Protein AF-A0A8I1LNL8-F1 (afdb_monomer)

Organism: Paenibacillus polymyxa (NCBI:txid1406)

Radius of gyration: 12.89 Å; Cα contacts (8 Å, |Δi|>4): 182; chains: 1; bounding box: 30×23×34 Å

Nearest PDB structures (foldseek):
  3w1o-assembly1_A  TM=5.303E-01  e=9.208E-03  Neisseria meningitidis MC58
  1nkv-assembly1_A  TM=3.617E-01  e=3.072E-01  Escherichia coli
  5bp7-assembly1_A  TM=3.350E-01  e=2.412E-01  Geobacter sulfurreducens PCA
  1nkv-assembly1_B  TM=3.364E-01  e=3.263E-01  Escherichia coli
  2efj-assembly1_A-2  TM=3.089E-01  e=2.127E+00  Coffea canephora

Structure (mmCIF, N/CA/C/O backbone):
data_AF-A0A8I1LNL8-F1
#
_entry.id   AF-A0A8I1LNL8-F1
#
loop_
_atom_site.group_PDB
_atom_site.id
_atom_site.type_symbol
_atom_site.label_atom_id
_atom_site.label_alt_id
_atom_site.label_comp_id
_atom_site.label_asym_id
_atom_site.label_entity_id
_atom_site.label_seq_id
_atom_site.pdbx_PDB_ins_code
_atom_site.Cartn_x
_atom_site.Cartn_y
_atom_site.Cartn_z
_atom_site.occupancy
_atom_site.B_iso_or_equiv
_atom_site.auth_seq_id
_atom_site.auth_comp_id
_atom_site.auth_asym_id
_atom_site.auth_atom_id
_atom_site.pdbx_PDB_model_num
ATOM 1 N N . MET A 1 1 ? -2.322 11.473 -16.485 1.00 74.06 1 MET A N 1
ATOM 2 C CA . MET A 1 1 ? -3.210 10.552 -15.749 1.00 74.06 1 MET A CA 1
ATOM 3 C C . MET A 1 1 ? -2.361 9.791 -14.738 1.00 74.06 1 MET A C 1
ATOM 5 O O . MET A 1 1 ? -1.135 9.810 -14.861 1.00 74.06 1 MET A O 1
ATOM 9 N N . GLY A 1 2 ? -2.967 9.257 -13.686 1.00 82.00 2 GLY A N 1
ATOM 10 C CA . GLY A 1 2 ? -2.249 8.608 -12.596 1.00 82.00 2 GLY A CA 1
ATOM 11 C C . GLY A 1 2 ? -3.203 8.090 -11.529 1.00 82.00 2 GLY A C 1
ATOM 12 O O . GLY A 1 2 ? -4.396 8.358 -11.608 1.00 82.00 2 GLY A O 1
ATOM 13 N N . HIS A 1 3 ? -2.640 7.360 -10.577 1.00 86.81 3 HIS A N 1
ATOM 14 C CA . HIS A 1 3 ? -3.334 6.726 -9.467 1.00 86.81 3 HIS A CA 1
ATOM 15 C C . HIS A 1 3 ? -3.023 7.542 -8.224 1.00 86.81 3 HIS A C 1
ATOM 17 O O . HIS A 1 3 ? -1.852 7.624 -7.841 1.00 86.81 3 HIS A O 1
ATOM 23 N N . ASP A 1 4 ? -4.037 8.172 -7.652 1.00 92.69 4 ASP A N 1
ATOM 24 C CA . ASP A 1 4 ? -3.936 8.931 -6.412 1.00 92.69 4 ASP A CA 1
ATOM 25 C C . ASP A 1 4 ? -4.447 8.039 -5.280 1.00 92.69 4 ASP A C 1
ATOM 27 O O . ASP A 1 4 ? -5.611 7.648 -5.255 1.00 92.69 4 ASP A O 1
ATOM 31 N N . ILE A 1 5 ? -3.562 7.661 -4.358 1.00 95.44 5 ILE A N 1
ATOM 32 C CA . ILE A 1 5 ? -3.883 6.679 -3.323 1.00 95.44 5 ILE A CA 1
ATOM 33 C C . ILE A 1 5 ? -3.648 7.317 -1.963 1.00 95.44 5 ILE A C 1
ATOM 35 O O . ILE A 1 5 ? -2.530 7.724 -1.639 1.00 95.44 5 ILE A O 1
ATOM 39 N N . SER A 1 6 ? -4.711 7.380 -1.166 1.00 97.38 6 SER A N 1
ATOM 40 C CA . SER A 1 6 ? -4.743 8.147 0.079 1.00 97.38 6 SER A CA 1
ATOM 41 C C . SER A 1 6 ? -5.207 7.288 1.246 1.00 97.38 6 SER A C 1
ATOM 43 O O . SER A 1 6 ? -6.235 6.620 1.172 1.00 97.38 6 SER A O 1
ATOM 45 N N . GLY A 1 7 ? -4.456 7.324 2.342 1.00 97.38 7 GLY A N 1
ATOM 46 C CA . GLY A 1 7 ? -4.793 6.733 3.629 1.00 97.38 7 GLY A CA 1
ATOM 47 C C . GLY A 1 7 ? -5.360 7.779 4.585 1.00 97.38 7 GLY A C 1
ATOM 48 O O . GLY A 1 7 ? -4.720 8.800 4.854 1.00 97.38 7 GLY A O 1
ATOM 49 N N . TYR A 1 8 ? -6.539 7.500 5.134 1.00 97.50 8 TYR A N 1
ATOM 50 C CA . TYR A 1 8 ? -7.269 8.374 6.043 1.00 97.50 8 TYR A CA 1
ATOM 51 C C . TYR A 1 8 ? -7.401 7.765 7.434 1.00 97.50 8 TYR A C 1
ATOM 53 O O . TYR A 1 8 ? -7.601 6.556 7.595 1.00 97.50 8 TYR A O 1
ATOM 61 N N . ASN A 1 9 ? -7.361 8.642 8.433 1.00 93.50 9 ASN A N 1
ATOM 62 C CA . ASN A 1 9 ? -7.716 8.312 9.806 1.00 93.50 9 ASN A CA 1
ATOM 63 C C . ASN A 1 9 ? -9.246 8.372 10.032 1.00 93.50 9 ASN A C 1
ATOM 65 O O . ASN A 1 9 ? -10.022 8.737 9.144 1.00 93.50 9 ASN A O 1
ATOM 69 N N . LYS A 1 10 ? -9.696 8.058 11.247 1.00 93.75 10 LYS A N 1
ATOM 70 C CA . LYS A 1 10 ? -11.105 8.060 11.677 1.00 93.75 10 LYS A CA 1
ATOM 71 C C . LYS A 1 10 ? -11.786 9.428 11.585 1.00 93.75 10 LYS A C 1
ATOM 73 O O . LYS A 1 10 ? -13.010 9.495 11.549 1.00 93.75 10 LYS A O 1
ATOM 78 N N . GLU A 1 11 ? -11.007 10.508 11.553 1.00 94.50 11 GLU A N 1
ATOM 79 C CA . GLU A 1 11 ? -11.487 11.885 11.386 1.00 94.50 11 GLU A CA 1
ATOM 80 C C . GLU A 1 11 ? -11.588 12.288 9.902 1.00 94.50 11 GLU A C 1
ATOM 82 O O . GLU A 1 11 ? -11.874 13.444 9.599 1.00 94.50 11 GLU A O 1
ATOM 87 N N . ASN A 1 12 ? -11.371 11.349 8.968 1.00 93.12 12 ASN A N 1
ATOM 88 C CA . ASN A 1 12 ? -11.259 11.583 7.522 1.00 93.12 12 ASN A CA 1
ATOM 89 C C . ASN A 1 12 ? -10.145 12.572 7.139 1.00 93.12 12 ASN A C 1
ATOM 91 O O . ASN A 1 12 ? -10.202 13.210 6.087 1.00 93.12 12 ASN A O 1
ATOM 95 N N . LYS A 1 13 ? -9.105 12.688 7.965 1.00 94.62 13 LYS A N 1
ATOM 96 C CA . LYS A 1 13 ? -7.897 13.432 7.616 1.00 94.62 13 LYS A CA 1
ATOM 97 C C . LYS A 1 13 ? -6.960 12.521 6.831 1.00 94.62 13 LYS A C 1
ATOM 99 O O . LYS A 1 13 ? -6.690 11.404 7.267 1.00 94.62 13 LYS A O 1
ATOM 104 N N . GLU A 1 14 ? -6.467 12.998 5.691 1.00 96.00 14 GLU A N 1
ATOM 105 C CA . GLU A 1 14 ? -5.419 12.316 4.928 1.00 96.00 14 GLU A CA 1
ATOM 106 C C . GLU A 1 14 ? -4.109 12.360 5.722 1.00 96.00 14 GLU A C 1
ATOM 108 O O . GLU A 1 14 ? -3.664 13.428 6.152 1.00 96.00 14 GLU A O 1
ATOM 113 N N . ILE A 1 15 ? -3.524 11.189 5.959 1.00 95.00 15 ILE A N 1
ATOM 114 C CA . ILE A 1 15 ? -2.285 11.026 6.732 1.00 95.00 15 ILE A CA 1
ATOM 115 C C . ILE A 1 15 ? -1.207 10.316 5.906 1.00 95.00 15 ILE A C 1
ATOM 117 O O . ILE A 1 15 ? -0.024 10.589 6.094 1.00 95.00 15 ILE A O 1
ATOM 121 N N . ALA A 1 16 ? -1.599 9.449 4.970 1.00 96.44 16 ALA A N 1
ATOM 122 C CA . ALA A 1 16 ? -0.694 8.818 4.017 1.00 96.44 16 ALA A CA 1
ATOM 123 C C . ALA A 1 16 ? -1.159 9.133 2.594 1.00 96.44 16 ALA A C 1
ATOM 125 O O . ALA A 1 16 ? -2.354 9.098 2.319 1.00 96.44 16 ALA A O 1
ATOM 126 N N . TYR A 1 17 ? -0.230 9.417 1.688 1.00 96.88 17 TYR A N 1
ATOM 127 C CA . TYR A 1 17 ? -0.542 9.677 0.286 1.00 96.88 17 TYR A CA 1
ATOM 128 C C . TYR A 1 17 ? 0.592 9.184 -0.603 1.00 96.88 17 TYR A C 1
ATOM 130 O O . TYR A 1 17 ? 1.771 9.346 -0.276 1.00 96.88 17 TYR A O 1
ATOM 138 N N . THR A 1 18 ? 0.234 8.602 -1.740 1.00 95.56 18 THR A N 1
ATOM 139 C CA . THR A 1 18 ? 1.169 8.278 -2.811 1.00 95.56 18 THR A CA 1
ATOM 140 C C . THR A 1 18 ? 0.502 8.454 -4.166 1.00 95.56 18 THR A C 1
ATOM 142 O O . THR A 1 18 ? -0.717 8.351 -4.301 1.00 95.56 18 THR A O 1
ATOM 145 N N . ARG A 1 19 ? 1.325 8.715 -5.183 1.00 93.06 19 ARG A N 1
ATOM 146 C CA . ARG A 1 19 ? 0.877 8.867 -6.562 1.00 93.06 19 ARG A CA 1
ATOM 147 C C . ARG A 1 19 ? 1.772 8.106 -7.522 1.00 93.06 19 ARG A C 1
ATOM 149 O O . ARG A 1 19 ? 3.005 8.174 -7.443 1.00 93.06 19 ARG A O 1
ATOM 156 N N . TYR A 1 20 ? 1.138 7.454 -8.487 1.00 90.31 20 TYR A N 1
ATOM 157 C CA . TYR A 1 20 ? 1.811 6.797 -9.603 1.00 90.31 20 TYR A CA 1
ATOM 158 C C . TYR A 1 20 ? 1.304 7.356 -10.932 1.00 90.31 20 TYR A C 1
ATOM 160 O O . TYR A 1 20 ? 0.112 7.591 -11.106 1.00 90.31 20 TYR A O 1
ATOM 168 N N . GLY A 1 21 ? 2.207 7.617 -11.877 1.00 87.94 21 GLY A N 1
ATOM 169 C CA . GLY A 1 21 ? 1.825 8.015 -13.236 1.00 87.94 21 GLY A CA 1
ATOM 170 C C . GLY A 1 21 ? 1.343 6.821 -14.064 1.00 87.94 21 GLY A C 1
ATOM 171 O O . GLY A 1 21 ? 1.673 5.685 -13.747 1.00 87.94 21 GLY A O 1
ATOM 172 N N . SER A 1 22 ? 0.634 7.077 -15.169 1.00 82.06 22 SER A N 1
ATOM 173 C CA . SER A 1 22 ? 0.047 6.049 -16.059 1.00 82.06 22 SER A CA 1
ATOM 174 C C . SER A 1 22 ? 1.009 5.012 -16.656 1.00 82.06 22 SER A C 1
ATOM 176 O O . SER A 1 22 ? 0.555 4.058 -17.274 1.00 82.06 22 SER A O 1
ATOM 178 N N . TRP A 1 23 ? 2.318 5.204 -16.514 1.00 81.06 23 TRP A N 1
ATOM 179 C CA . TRP A 1 23 ? 3.354 4.311 -17.045 1.00 81.06 23 TRP A CA 1
ATOM 180 C C . TRP A 1 23 ? 4.336 3.864 -15.965 1.00 81.06 23 TRP A C 1
ATOM 182 O O . TRP A 1 23 ? 5.405 3.360 -16.275 1.00 81.06 23 TRP A O 1
ATOM 192 N N . ASN A 1 24 ? 4.004 4.106 -14.697 1.00 85.44 24 ASN A N 1
ATOM 193 C CA . ASN A 1 24 ? 4.859 3.729 -13.591 1.00 85.44 24 ASN A CA 1
ATOM 194 C C . ASN A 1 24 ? 4.568 2.273 -13.220 1.00 85.44 24 ASN A C 1
ATOM 196 O O . ASN A 1 24 ? 3.543 1.968 -12.607 1.00 85.44 24 ASN A O 1
ATOM 200 N N . GLU A 1 25 ? 5.473 1.375 -13.599 1.00 82.69 25 GLU A N 1
ATOM 201 C CA . GLU A 1 25 ? 5.319 -0.059 -13.346 1.00 82.69 25 GLU A CA 1
ATOM 202 C C . GLU A 1 25 ? 5.248 -0.389 -11.850 1.00 82.69 25 GLU A C 1
ATOM 204 O O . GLU A 1 25 ? 4.600 -1.366 -11.456 1.00 82.69 25 GLU A O 1
ATOM 209 N N . CYS A 1 26 ? 5.817 0.475 -11.001 1.00 86.88 26 CYS A N 1
ATOM 210 C CA . CYS A 1 26 ? 5.797 0.316 -9.554 1.00 86.88 26 CYS A CA 1
ATOM 211 C C . CYS A 1 26 ? 4.401 0.475 -8.941 1.00 86.88 26 CYS A C 1
ATOM 213 O O . CYS A 1 26 ? 4.176 -0.024 -7.838 1.00 86.88 26 CYS A O 1
ATOM 215 N N . ALA A 1 27 ? 3.437 1.065 -9.660 1.00 88.50 27 ALA A N 1
ATOM 216 C CA . ALA A 1 27 ? 2.045 1.136 -9.213 1.00 88.50 27 ALA A CA 1
ATOM 217 C C . ALA A 1 27 ? 1.483 -0.261 -8.905 1.00 88.50 27 ALA A C 1
ATOM 219 O O . ALA A 1 27 ? 0.866 -0.482 -7.865 1.00 88.50 27 ALA A O 1
ATOM 220 N N . ARG A 1 28 ? 1.774 -1.243 -9.769 1.00 90.12 28 ARG A N 1
ATOM 221 C CA . ARG A 1 28 ? 1.278 -2.623 -9.629 1.00 90.12 28 ARG A CA 1
ATOM 222 C C . ARG A 1 28 ? 1.832 -3.323 -8.397 1.00 90.12 28 ARG A C 1
ATOM 224 O O . ARG A 1 28 ? 1.180 -4.218 -7.861 1.00 90.12 28 ARG A O 1
ATOM 231 N N . HIS A 1 29 ? 3.023 -2.937 -7.940 1.00 92.88 29 HIS A N 1
ATOM 232 C CA . HIS A 1 29 ? 3.584 -3.482 -6.711 1.00 92.88 29 HIS A CA 1
ATOM 233 C C . HIS A 1 29 ? 2.762 -3.065 -5.495 1.00 92.88 29 HIS A C 1
ATOM 235 O O . HIS A 1 29 ? 2.485 -3.925 -4.666 1.00 92.88 29 HIS A O 1
ATOM 241 N N . LEU A 1 30 ? 2.278 -1.818 -5.436 1.00 94.62 30 LEU A N 1
ATOM 242 C CA . LEU A 1 30 ? 1.394 -1.368 -4.359 1.00 94.62 30 LEU A CA 1
ATOM 243 C C . LEU A 1 30 ? 0.116 -2.215 -4.286 1.00 94.62 30 LEU A C 1
ATOM 245 O O . LEU A 1 30 ? -0.208 -2.749 -3.226 1.00 94.62 30 LEU A O 1
ATOM 249 N N . TYR A 1 31 ? -0.581 -2.395 -5.411 1.00 94.50 31 TYR A N 1
ATOM 250 C CA . TYR A 1 31 ? -1.813 -3.193 -5.437 1.00 94.50 31 TYR A CA 1
ATOM 251 C C . TYR A 1 31 ? -1.568 -4.659 -5.059 1.00 94.50 31 TYR A C 1
ATOM 253 O O . TYR A 1 31 ? -2.404 -5.275 -4.404 1.00 94.50 31 TYR A O 1
ATOM 261 N N . ARG A 1 32 ? -0.417 -5.225 -5.446 1.00 95.12 32 ARG A N 1
ATOM 262 C CA . ARG A 1 32 ? -0.042 -6.606 -5.104 1.00 95.12 32 ARG A CA 1
ATOM 263 C C . ARG A 1 32 ? 0.282 -6.781 -3.627 1.00 95.12 32 ARG A C 1
ATOM 265 O O . ARG A 1 32 ? -0.152 -7.769 -3.046 1.00 95.12 32 ARG A O 1
ATOM 272 N N . VAL A 1 33 ? 1.037 -5.865 -3.017 1.00 97.12 33 VAL A N 1
ATOM 273 C CA . VAL A 1 33 ? 1.397 -6.004 -1.595 1.00 97.12 33 VAL A CA 1
ATOM 274 C C . VAL A 1 33 ? 0.182 -5.815 -0.689 1.00 97.12 33 VAL A C 1
ATOM 276 O O . VAL A 1 33 ? 0.068 -6.516 0.310 1.00 97.12 33 VAL A O 1
ATOM 279 N N . LEU A 1 34 ? -0.759 -4.952 -1.086 1.00 96.69 34 LEU A N 1
ATOM 280 C CA . LEU A 1 34 ? -2.042 -4.755 -0.405 1.00 96.69 34 LEU A CA 1
ATOM 281 C C . LEU A 1 34 ? -3.109 -5.809 -0.763 1.00 96.69 34 LEU A C 1
ATOM 283 O O . LEU A 1 34 ? -4.193 -5.771 -0.195 1.00 96.69 34 LEU A O 1
ATOM 287 N N . ASP A 1 35 ? -2.820 -6.736 -1.683 1.00 96.19 35 ASP A N 1
ATOM 288 C CA . ASP A 1 35 ? -3.745 -7.777 -2.164 1.00 96.19 35 ASP A CA 1
ATOM 289 C C . ASP A 1 35 ? -5.091 -7.236 -2.701 1.00 96.19 35 ASP A C 1
ATOM 291 O O . ASP A 1 35 ? -6.171 -7.755 -2.426 1.00 96.19 35 ASP A O 1
ATOM 295 N N . VAL A 1 36 ? -5.018 -6.141 -3.466 1.00 95.62 36 VAL A N 1
ATOM 296 C CA . VAL A 1 36 ? -6.166 -5.418 -4.052 1.00 95.62 36 VAL A CA 1
ATOM 297 C C . VAL A 1 36 ? -5.988 -5.187 -5.552 1.00 95.62 36 VAL A C 1
ATOM 299 O O . VAL A 1 36 ? -6.321 -4.139 -6.099 1.00 95.62 36 VAL A O 1
ATOM 302 N N . GLN A 1 37 ? -5.462 -6.183 -6.256 1.00 93.81 37 GLN A N 1
ATOM 303 C CA . GLN A 1 37 ? -5.225 -6.153 -7.702 1.00 93.81 37 GLN A CA 1
ATOM 304 C C . GLN A 1 37 ? -6.520 -5.899 -8.493 1.00 93.81 37 GLN A C 1
ATOM 306 O O . GLN A 1 37 ? -6.469 -5.350 -9.588 1.00 93.81 37 GLN A O 1
ATOM 311 N N . SER A 1 38 ? -7.688 -6.248 -7.938 1.00 92.69 38 SER A N 1
ATOM 312 C CA . SER A 1 38 ? -8.996 -5.931 -8.528 1.00 92.69 38 SER A CA 1
ATOM 313 C C . SER A 1 38 ? -9.311 -4.432 -8.579 1.00 92.69 38 SER A C 1
ATOM 315 O O . SER A 1 38 ? -10.230 -4.044 -9.293 1.00 92.69 38 SER A O 1
ATOM 317 N N . LEU A 1 39 ? -8.582 -3.602 -7.825 1.00 91.88 39 LEU A N 1
ATOM 318 C CA . LEU A 1 39 ? -8.707 -2.141 -7.822 1.00 91.88 39 LEU A CA 1
ATOM 319 C C . LEU A 1 39 ? -7.673 -1.443 -8.720 1.00 91.88 39 LEU A C 1
ATOM 321 O O . LEU A 1 39 ? -7.613 -0.212 -8.751 1.00 91.88 39 LEU A O 1
ATOM 325 N N . ASP A 1 40 ? -6.851 -2.202 -9.448 1.00 88.69 40 ASP A N 1
ATOM 326 C CA . ASP A 1 40 ? -5.935 -1.647 -10.441 1.00 88.69 40 ASP A CA 1
ATOM 327 C C . ASP A 1 40 ? -6.720 -1.246 -11.704 1.00 88.69 40 ASP A C 1
ATOM 329 O O . ASP A 1 40 ? -7.002 -2.062 -12.584 1.00 88.69 40 ASP A O 1
ATOM 333 N N . GLY A 1 41 ? -7.093 0.034 -11.785 1.00 84.69 41 GLY A N 1
ATOM 334 C CA . GLY A 1 41 ? -7.785 0.636 -12.932 1.00 84.69 41 GLY A CA 1
ATOM 335 C C . GLY A 1 41 ? -6.881 0.934 -14.139 1.00 84.69 41 GLY A C 1
ATOM 336 O O . GLY A 1 41 ? -7.300 1.603 -15.090 1.00 84.69 41 GLY A O 1
ATOM 337 N N . GLY A 1 42 ? -5.631 0.460 -14.135 1.00 84.31 42 GLY A N 1
ATOM 338 C CA . GLY A 1 42 ? -4.702 0.557 -15.256 1.00 84.31 42 GLY A CA 1
ATOM 339 C C . GLY A 1 42 ? -3.982 1.899 -15.359 1.00 84.31 42 GLY A C 1
ATOM 340 O O . GLY A 1 42 ? -2.799 1.970 -15.064 1.00 84.31 42 GLY A O 1
ATOM 341 N N . VAL A 1 43 ? -4.656 2.947 -15.843 1.00 79.75 43 VAL A N 1
ATOM 342 C CA . VAL A 1 43 ? -4.051 4.293 -16.031 1.00 79.75 43 VAL A CA 1
ATOM 343 C C . VAL A 1 43 ? -4.672 5.376 -15.145 1.00 79.75 43 VAL A C 1
ATOM 345 O O . VAL A 1 43 ? -4.212 6.524 -15.167 1.00 79.75 43 VAL A O 1
ATOM 348 N N . SER A 1 44 ? -5.721 5.003 -14.416 1.00 80.38 44 SER A N 1
ATOM 349 C CA . SER A 1 44 ? -6.532 5.798 -13.495 1.00 80.38 44 SER A CA 1
ATOM 350 C C . SER A 1 44 ? -6.901 4.902 -12.315 1.00 80.38 44 SER A C 1
ATOM 352 O O . SER A 1 44 ? -6.944 3.679 -12.484 1.00 80.38 44 SER A O 1
ATOM 354 N N . GLY A 1 45 ? -7.203 5.462 -11.144 1.00 80.94 45 GLY A N 1
ATOM 355 C CA . GLY A 1 45 ? -7.855 4.671 -10.107 1.00 80.94 45 GLY A CA 1
ATOM 356 C C . GLY A 1 45 ? -9.333 4.442 -10.390 1.00 80.94 45 GLY A C 1
ATOM 357 O O . GLY A 1 45 ? -9.886 4.857 -11.415 1.00 80.94 45 GLY A O 1
ATOM 358 N N . VAL A 1 46 ? -9.949 3.717 -9.465 1.00 90.56 46 VAL A N 1
ATOM 359 C CA . VAL A 1 46 ? -11.311 3.183 -9.578 1.00 90.56 46 VAL A CA 1
ATOM 360 C C . VAL A 1 46 ? -12.312 3.918 -8.683 1.00 90.56 46 VAL A C 1
ATOM 362 O O . VAL A 1 46 ? -13.509 3.675 -8.783 1.00 90.56 46 VAL A O 1
ATOM 365 N N . GLY A 1 47 ? -11.843 4.837 -7.836 1.00 92.12 47 GLY A N 1
ATOM 366 C CA . GLY A 1 47 ? -12.669 5.600 -6.901 1.00 92.12 47 GLY A CA 1
ATOM 367 C C . GLY A 1 47 ? -13.193 4.785 -5.714 1.00 92.12 47 GLY A C 1
ATOM 368 O O . GLY A 1 47 ? -14.131 5.219 -5.050 1.00 92.12 47 GLY A O 1
ATOM 369 N N . GLU A 1 48 ? -12.614 3.612 -5.455 1.00 94.69 48 GLU A N 1
ATOM 370 C CA . GLU A 1 48 ? -13.048 2.698 -4.394 1.00 94.69 48 GLU A CA 1
ATOM 371 C C . GLU A 1 48 ? -12.327 2.976 -3.071 1.00 94.69 48 GLU A C 1
ATOM 373 O O . GLU A 1 48 ? -11.181 3.435 -3.046 1.00 94.69 48 GLU A O 1
ATOM 378 N N . GLU A 1 49 ? -12.993 2.650 -1.963 1.00 95.56 49 GLU A N 1
ATOM 379 C CA . GLU A 1 49 ? -12.441 2.740 -0.610 1.00 95.56 49 GLU A CA 1
ATOM 380 C C . GLU A 1 49 ? -12.445 1.366 0.067 1.00 95.56 49 GLU A C 1
ATOM 382 O O . GLU A 1 49 ? -13.460 0.670 0.091 1.00 95.56 49 GLU A O 1
ATOM 387 N N . ILE A 1 50 ? -11.321 0.988 0.678 1.00 96.94 50 ILE A N 1
ATOM 388 C CA . ILE A 1 50 ? -11.183 -0.251 1.456 1.00 96.94 50 ILE A CA 1
ATOM 389 C C . ILE A 1 50 ? -10.605 0.064 2.835 1.00 96.94 50 ILE A C 1
ATOM 391 O O . ILE A 1 50 ? -9.855 1.021 3.015 1.00 96.94 50 ILE A O 1
ATOM 395 N N . TYR A 1 51 ? -10.959 -0.752 3.827 1.00 97.56 51 TYR A N 1
ATOM 396 C CA . TYR A 1 51 ? -10.341 -0.714 5.147 1.00 97.56 51 TYR A CA 1
ATOM 397 C C . TYR A 1 51 ? -9.327 -1.841 5.304 1.00 97.56 51 TYR A C 1
ATOM 399 O O . TYR A 1 51 ? -9.631 -2.986 4.978 1.00 97.56 51 TYR A O 1
ATOM 407 N N . PHE A 1 52 ? -8.175 -1.513 5.880 1.00 97.94 52 PHE A N 1
ATOM 408 C CA . PHE A 1 52 ? -7.152 -2.479 6.264 1.00 97.94 52 PHE A CA 1
ATOM 409 C C . PHE A 1 52 ? -6.944 -2.449 7.773 1.00 97.94 52 PHE A C 1
ATOM 411 O O . PHE A 1 52 ? -6.909 -1.371 8.372 1.00 97.94 52 PHE A O 1
ATOM 418 N N . ASP A 1 53 ? -6.803 -3.617 8.388 1.00 97.50 53 ASP A N 1
ATOM 419 C CA . ASP A 1 53 ? -6.331 -3.739 9.765 1.00 97.50 53 ASP A CA 1
ATOM 420 C C . ASP A 1 53 ? -4.794 -3.683 9.854 1.00 97.50 53 ASP A C 1
ATOM 422 O O . ASP A 1 53 ? -4.074 -3.717 8.852 1.00 97.50 53 ASP A O 1
ATOM 426 N N . GLU A 1 54 ? -4.276 -3.573 11.078 1.00 97.44 54 GLU A N 1
ATOM 427 C CA . GLU A 1 54 ? -2.835 -3.489 11.338 1.00 97.44 54 GLU A CA 1
ATOM 428 C C . GLU A 1 54 ? -2.055 -4.705 10.804 1.00 97.44 54 GLU A C 1
ATOM 430 O O . GLU A 1 54 ? -0.949 -4.549 10.284 1.00 97.44 54 GLU A O 1
ATOM 435 N N . ASN A 1 55 ? -2.619 -5.913 10.898 1.00 97.81 55 ASN A N 1
ATOM 436 C CA . ASN A 1 55 ? -1.944 -7.131 10.453 1.00 97.81 55 ASN A CA 1
ATOM 437 C C . ASN A 1 55 ? -1.864 -7.196 8.926 1.00 97.81 55 ASN A C 1
ATOM 439 O O . ASN A 1 55 ? -0.827 -7.592 8.397 1.00 97.81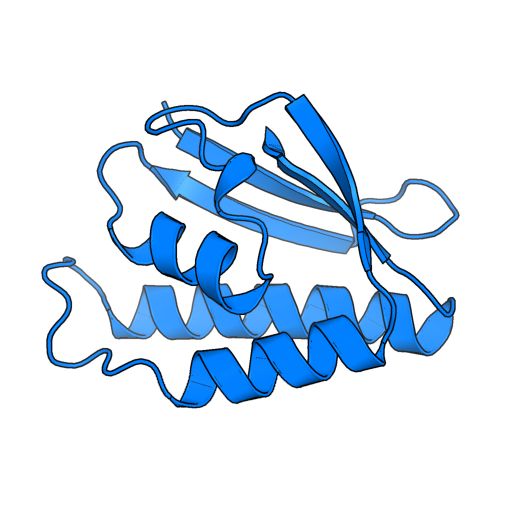 55 ASN A O 1
ATOM 443 N N . GLN A 1 56 ? -2.911 -6.763 8.220 1.00 98.25 56 GLN A N 1
ATOM 444 C CA . GLN A 1 56 ? -2.912 -6.671 6.759 1.00 98.25 56 GLN A CA 1
ATOM 445 C C . GLN A 1 56 ? -1.837 -5.698 6.257 1.00 98.25 56 GLN A C 1
ATOM 447 O O . GLN A 1 56 ? -1.137 -6.003 5.293 1.00 98.25 56 GLN A O 1
ATOM 452 N N . ILE A 1 57 ? -1.645 -4.556 6.929 1.00 98.12 57 ILE A N 1
ATOM 453 C CA . ILE A 1 57 ? -0.581 -3.612 6.555 1.00 98.12 57 ILE A CA 1
ATOM 454 C C . ILE A 1 57 ? 0.811 -4.169 6.879 1.00 98.12 57 ILE A C 1
ATOM 456 O O . ILE A 1 57 ? 1.723 -4.032 6.066 1.00 98.12 57 ILE A O 1
ATOM 460 N N . LYS A 1 58 ? 0.993 -4.842 8.023 1.00 98.19 58 LYS A N 1
ATOM 461 C CA . LYS A 1 58 ? 2.267 -5.517 8.341 1.00 98.19 58 LYS A CA 1
ATOM 462 C C . LYS A 1 58 ? 2.626 -6.578 7.303 1.00 98.19 58 LYS A C 1
ATOM 464 O O . LYS A 1 58 ? 3.776 -6.645 6.879 1.00 98.19 58 LYS A O 1
ATOM 469 N N . ASP A 1 59 ? 1.651 -7.372 6.871 1.00 98.25 59 ASP A N 1
ATOM 470 C CA . ASP A 1 59 ? 1.837 -8.354 5.801 1.00 98.25 59 ASP A CA 1
ATOM 471 C C . ASP A 1 59 ? 2.207 -7.678 4.469 1.00 98.25 59 ASP A C 1
ATOM 473 O O . ASP A 1 59 ? 3.119 -8.128 3.777 1.00 98.25 59 ASP A O 1
ATOM 477 N N . ALA A 1 60 ? 1.588 -6.538 4.144 1.00 98.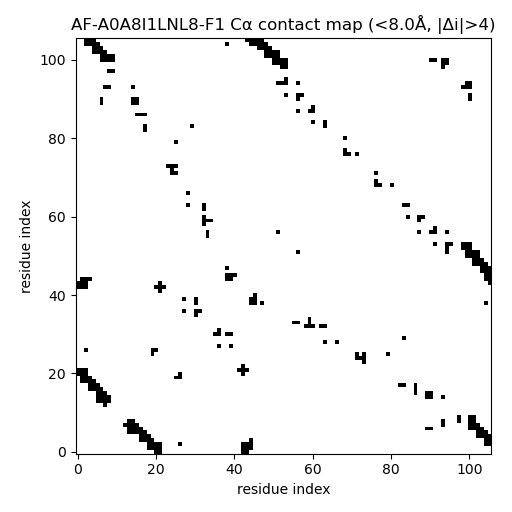06 60 ALA A N 1
ATOM 478 C CA . ALA A 1 60 ? 1.954 -5.746 2.970 1.00 98.06 60 ALA A CA 1
ATOM 479 C C . ALA A 1 60 ? 3.400 -5.217 3.033 1.00 98.06 60 ALA A C 1
ATOM 481 O O . ALA A 1 60 ? 4.112 -5.265 2.028 1.00 98.06 60 ALA A O 1
ATOM 482 N N . ILE A 1 61 ? 3.865 -4.763 4.202 1.00 98.00 61 ILE A N 1
ATOM 483 C CA . ILE A 1 61 ? 5.262 -4.340 4.402 1.00 98.00 61 ILE A CA 1
ATOM 484 C C . ILE A 1 61 ? 6.207 -5.516 4.152 1.00 98.00 61 ILE A C 1
ATOM 486 O O . ILE A 1 61 ? 7.109 -5.395 3.326 1.00 98.00 61 ILE A O 1
ATOM 490 N N . LEU A 1 62 ? 5.948 -6.676 4.762 1.00 97.75 62 LEU A N 1
ATOM 491 C CA . LEU A 1 62 ? 6.755 -7.882 4.548 1.00 97.75 62 LEU A CA 1
ATOM 492 C C . LEU A 1 62 ? 6.780 -8.301 3.071 1.00 97.75 62 LEU A C 1
ATOM 494 O O . LEU A 1 62 ? 7.842 -8.589 2.523 1.00 97.75 62 LEU A O 1
ATOM 498 N N . LYS A 1 63 ? 5.633 -8.274 2.381 1.00 97.56 63 LYS A N 1
ATOM 499 C CA . LYS A 1 63 ? 5.562 -8.535 0.934 1.00 97.56 63 LYS A CA 1
ATOM 500 C C . LYS A 1 63 ? 6.399 -7.531 0.138 1.00 97.56 63 LYS A C 1
ATOM 502 O O . LYS A 1 63 ? 7.061 -7.926 -0.821 1.00 97.56 63 LYS A O 1
ATOM 507 N N . SER A 1 64 ? 6.411 -6.256 0.527 1.00 96.12 64 SER A N 1
ATOM 508 C CA . SER A 1 64 ? 7.183 -5.212 -0.162 1.00 96.12 64 SER A CA 1
ATOM 509 C C . SER A 1 64 ? 8.700 -5.419 -0.080 1.00 96.12 64 SER A C 1
ATOM 511 O O . SER A 1 64 ? 9.416 -5.104 -1.032 1.00 96.12 64 SER A O 1
ATOM 513 N N . GLU A 1 65 ? 9.189 -6.025 1.005 1.00 94.38 65 GLU A N 1
ATOM 514 C CA . GLU A 1 65 ? 10.607 -6.360 1.192 1.00 94.38 65 GLU A CA 1
ATOM 515 C C . GLU A 1 65 ? 11.077 -7.470 0.242 1.00 94.38 65 GLU A C 1
ATOM 517 O O . GLU A 1 65 ? 12.266 -7.567 -0.056 1.00 94.38 65 GLU A O 1
ATOM 522 N N . THR A 1 66 ? 10.146 -8.283 -0.271 1.00 94.19 66 THR A N 1
ATOM 523 C CA . THR A 1 66 ? 10.444 -9.363 -1.227 1.00 94.19 66 THR A CA 1
ATOM 524 C C . THR A 1 66 ? 10.540 -8.897 -2.681 1.00 94.19 66 THR A C 1
ATOM 526 O O . THR A 1 66 ? 10.896 -9.689 -3.554 1.00 94.19 66 THR A O 1
ATOM 529 N N . ILE A 1 67 ? 10.218 -7.630 -2.965 1.00 92.75 67 ILE A N 1
ATOM 530 C CA . ILE A 1 67 ? 10.284 -7.075 -4.320 1.00 92.75 67 ILE A CA 1
ATOM 531 C C . ILE A 1 67 ? 11.750 -6.934 -4.744 1.00 92.75 67 ILE A C 1
ATOM 533 O O . ILE A 1 67 ? 12.545 -6.266 -4.079 1.00 92.75 67 ILE A O 1
ATOM 537 N N . ASP A 1 68 ? 12.093 -7.512 -5.894 1.00 91.25 68 ASP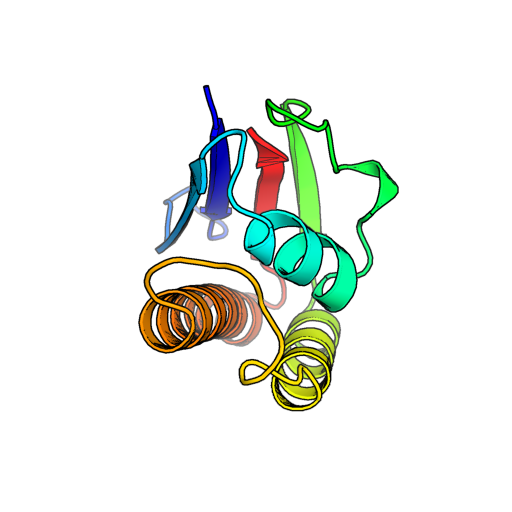 A N 1
ATOM 538 C CA . ASP A 1 68 ? 13.386 -7.298 -6.542 1.00 91.25 68 ASP A CA 1
ATOM 539 C C . ASP A 1 68 ? 13.382 -5.981 -7.332 1.00 91.25 68 ASP A C 1
ATOM 541 O O . ASP A 1 68 ? 13.045 -5.933 -8.514 1.00 91.25 68 ASP A O 1
ATOM 545 N N . TRP A 1 69 ? 13.760 -4.897 -6.654 1.00 87.75 69 TRP A N 1
ATOM 546 C CA . TRP A 1 69 ? 13.836 -3.555 -7.237 1.00 87.75 69 TRP A CA 1
ATOM 547 C C . TRP A 1 69 ? 14.944 -3.398 -8.286 1.00 87.75 69 TRP A C 1
ATOM 549 O O . TRP A 1 69 ? 14.895 -2.458 -9.072 1.00 87.75 69 TRP A O 1
ATOM 559 N N . SER A 1 70 ? 15.922 -4.313 -8.330 1.00 85.12 70 SER A N 1
ATOM 560 C CA . SER A 1 70 ? 17.037 -4.239 -9.284 1.00 85.12 70 SER A CA 1
ATOM 561 C C . SER A 1 70 ? 16.636 -4.600 -10.717 1.00 85.12 70 SER A C 1
ATOM 563 O O . SER A 1 70 ? 17.353 -4.273 -11.660 1.00 85.12 70 SER A O 1
ATOM 565 N N . ASN A 1 71 ? 15.479 -5.248 -10.878 1.00 84.00 71 ASN A N 1
ATOM 566 C CA . ASN A 1 71 ? 14.965 -5.747 -12.150 1.00 84.00 71 ASN A CA 1
ATOM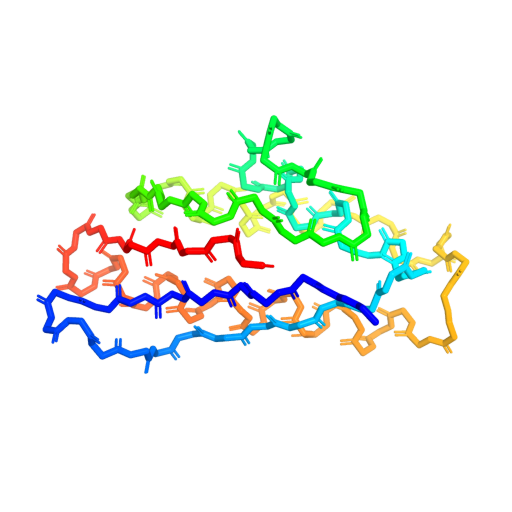 567 C C . ASN A 1 71 ? 13.706 -4.993 -12.625 1.00 84.00 71 ASN A C 1
ATOM 569 O O . ASN A 1 71 ? 12.920 -5.521 -13.409 1.00 84.00 71 ASN A O 1
ATOM 573 N N . ILE A 1 72 ? 13.473 -3.782 -12.111 1.00 84.56 72 ILE A N 1
ATOM 574 C CA . ILE A 1 72 ? 12.333 -2.946 -12.500 1.00 84.56 72 ILE A CA 1
ATOM 575 C C . ILE A 1 72 ? 12.786 -1.946 -13.566 1.00 84.56 72 ILE A C 1
ATOM 577 O O . ILE A 1 72 ? 13.704 -1.159 -13.336 1.00 84.56 72 ILE A O 1
ATOM 581 N N . GLU A 1 73 ? 12.107 -1.934 -14.716 1.00 81.69 73 GLU A N 1
ATOM 582 C CA . GLU A 1 73 ? 12.353 -0.988 -15.811 1.00 81.69 73 GLU A CA 1
ATOM 583 C C . GLU A 1 73 ? 11.723 0.386 -15.512 1.00 81.69 73 GLU A C 1
ATOM 585 O O . GLU A 1 73 ? 10.796 0.847 -16.173 1.00 81.69 73 GLU A O 1
ATOM 590 N N . GLN A 1 74 ? 12.240 1.065 -14.487 1.00 81.56 74 GLN A N 1
ATOM 591 C CA . GLN A 1 74 ? 11.809 2.400 -14.074 1.00 81.56 74 GLN A CA 1
ATOM 592 C C . GLN A 1 74 ? 13.025 3.314 -13.907 1.00 81.56 74 GLN A C 1
ATOM 594 O O . GLN A 1 74 ? 14.089 2.877 -13.484 1.00 81.56 74 GLN A O 1
ATOM 599 N N . THR A 1 75 ? 12.871 4.604 -14.212 1.00 78.19 75 THR A N 1
ATOM 600 C CA . THR A 1 75 ? 13.978 5.578 -14.192 1.00 78.19 75 THR A CA 1
ATOM 601 C C . THR A 1 75 ? 14.632 5.743 -12.810 1.00 78.19 75 THR A C 1
ATOM 603 O O . THR A 1 75 ? 15.798 6.119 -12.741 1.00 78.19 75 THR A O 1
ATOM 606 N N . GLU A 1 76 ? 13.904 5.468 -11.720 1.00 85.69 76 GLU A N 1
ATOM 607 C CA . GLU A 1 76 ? 14.361 5.659 -10.331 1.00 85.69 76 GLU A CA 1
ATOM 608 C C . GLU A 1 76 ? 13.770 4.584 -9.384 1.00 85.69 76 GLU A C 1
ATOM 610 O O . GLU A 1 76 ? 12.864 4.874 -8.596 1.00 85.69 76 GLU A O 1
ATOM 615 N N . PRO A 1 77 ? 14.228 3.321 -9.454 1.00 87.69 77 PRO A N 1
ATOM 616 C CA . PRO A 1 77 ? 13.624 2.223 -8.697 1.00 87.69 77 PRO A CA 1
ATOM 617 C C . PRO A 1 77 ? 13.808 2.374 -7.179 1.00 87.69 77 PRO A C 1
ATOM 619 O O . PRO A 1 77 ? 12.897 2.051 -6.418 1.00 87.69 77 PRO A O 1
ATOM 622 N N . GLU A 1 78 ? 14.925 2.936 -6.709 1.00 90.06 78 GLU A N 1
ATOM 623 C CA . GLU A 1 78 ? 15.142 3.218 -5.284 1.00 90.06 78 GLU A CA 1
ATOM 624 C C . GLU A 1 78 ? 14.188 4.292 -4.749 1.00 90.06 78 GLU A C 1
ATOM 626 O O . GLU A 1 78 ? 13.691 4.173 -3.629 1.00 90.06 78 GLU A O 1
ATOM 631 N N . TYR A 1 79 ? 13.888 5.322 -5.548 1.00 91.56 79 TYR A N 1
ATOM 632 C CA . TYR A 1 79 ? 12.899 6.335 -5.172 1.00 91.56 79 TYR A CA 1
ATOM 633 C C . TYR A 1 79 ? 11.507 5.712 -5.033 1.00 91.56 79 TYR A C 1
ATOM 635 O O . TYR A 1 79 ? 10.782 5.997 -4.080 1.00 91.56 79 TYR A O 1
ATOM 643 N N . GLU A 1 80 ? 11.138 4.830 -5.960 1.00 92.06 80 GLU A N 1
ATOM 644 C CA . GLU A 1 80 ? 9.856 4.128 -5.938 1.00 92.06 80 GLU A CA 1
ATOM 645 C C . GLU A 1 80 ? 9.737 3.157 -4.759 1.00 92.06 80 GLU A C 1
ATOM 647 O O . GLU A 1 80 ? 8.678 3.092 -4.124 1.00 92.06 80 GLU A O 1
ATOM 652 N N . LYS A 1 81 ? 10.835 2.479 -4.407 1.00 93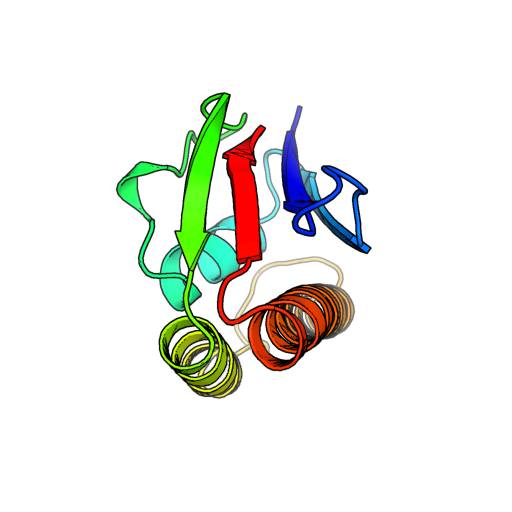.81 81 LYS A N 1
ATOM 653 C CA . LYS A 1 81 ? 10.939 1.662 -3.195 1.00 93.81 81 LYS A CA 1
ATOM 654 C C . LYS A 1 81 ? 10.669 2.488 -1.943 1.00 93.81 81 LYS A C 1
ATOM 656 O O . LYS A 1 81 ? 9.789 2.142 -1.154 1.00 93.81 81 LYS A O 1
ATOM 661 N N . ASP A 1 82 ? 11.393 3.592 -1.775 1.00 94.81 82 ASP A N 1
ATOM 662 C CA . ASP A 1 82 ? 11.248 4.481 -0.620 1.00 94.81 82 ASP A CA 1
ATOM 663 C C . ASP A 1 82 ? 9.848 5.096 -0.549 1.00 94.81 82 ASP A C 1
ATOM 665 O O . ASP A 1 82 ? 9.287 5.260 0.537 1.00 94.81 82 ASP A O 1
ATOM 669 N N . LYS A 1 83 ? 9.267 5.441 -1.702 1.00 95.06 83 LYS A N 1
ATOM 670 C CA . LYS A 1 83 ? 7.906 5.972 -1.798 1.00 95.06 83 LYS A CA 1
ATOM 671 C C . LYS A 1 83 ? 6.869 4.942 -1.342 1.00 95.06 83 LYS A C 1
ATOM 673 O O . LYS A 1 83 ? 5.986 5.299 -0.563 1.00 95.06 83 LYS A O 1
ATOM 678 N N . LEU A 1 84 ? 6.984 3.682 -1.779 1.00 96.06 84 LEU A N 1
ATOM 679 C CA . LEU A 1 84 ? 6.102 2.599 -1.328 1.00 96.06 84 LEU A CA 1
ATOM 680 C C . LEU A 1 84 ? 6.247 2.356 0.179 1.00 96.06 84 LEU A C 1
ATOM 682 O O . LEU A 1 84 ? 5.239 2.308 0.880 1.00 96.06 84 LEU A O 1
ATOM 686 N N . ALA A 1 85 ? 7.482 2.259 0.679 1.00 96.75 85 ALA A N 1
ATOM 687 C CA . ALA 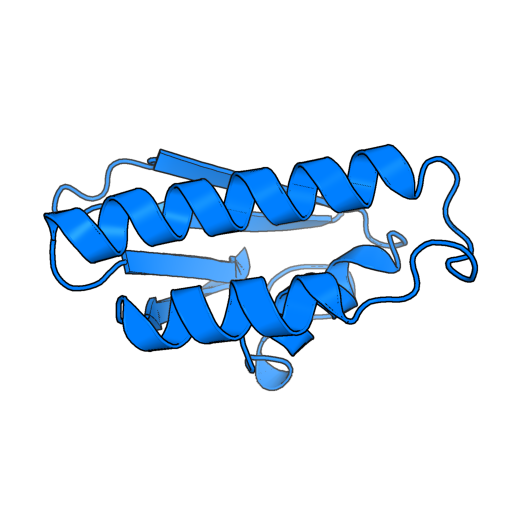A 1 85 ? 7.752 2.027 2.097 1.00 96.75 85 ALA A CA 1
ATOM 688 C C . ALA A 1 85 ? 7.148 3.133 2.978 1.00 96.75 85 ALA A C 1
ATOM 690 O O . ALA A 1 85 ? 6.367 2.843 3.880 1.00 96.75 85 ALA A O 1
ATOM 691 N N . LYS A 1 86 ? 7.397 4.410 2.647 1.00 97.69 86 LYS A N 1
ATOM 692 C CA . LYS A 1 86 ? 6.824 5.559 3.376 1.00 97.69 86 LYS A CA 1
ATOM 693 C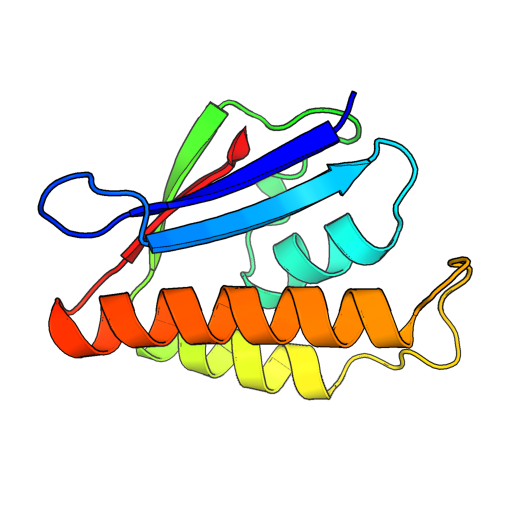 C . LYS A 1 86 ? 5.300 5.549 3.389 1.00 97.69 86 LYS A C 1
ATOM 695 O O . LYS A 1 86 ? 4.693 5.925 4.390 1.00 97.69 86 LYS A O 1
ATOM 700 N N . PHE A 1 87 ? 4.679 5.151 2.280 1.00 97.88 87 PHE A N 1
ATOM 701 C CA . PHE A 1 87 ? 3.229 5.050 2.210 1.00 97.88 87 PHE A CA 1
ATOM 702 C C . PHE A 1 87 ? 2.702 3.958 3.150 1.00 97.88 87 PHE A C 1
ATOM 704 O O . PHE A 1 87 ? 1.817 4.237 3.959 1.00 97.88 87 PHE A O 1
ATOM 711 N N . LEU A 1 88 ? 3.281 2.753 3.104 1.00 98.12 88 LEU A N 1
ATOM 712 C CA . LEU A 1 88 ? 2.895 1.639 3.977 1.00 98.12 88 LEU A CA 1
ATOM 713 C C . LEU A 1 88 ? 3.143 1.946 5.463 1.00 98.12 88 LEU A C 1
ATOM 715 O O . LEU A 1 88 ? 2.281 1.649 6.287 1.00 98.12 88 LEU A O 1
ATOM 719 N N . ASP A 1 89 ? 4.249 2.611 5.805 1.00 98.12 89 ASP A N 1
ATOM 720 C CA . ASP A 1 89 ? 4.532 3.068 7.172 1.00 98.12 89 ASP A CA 1
ATOM 721 C C . ASP A 1 89 ? 3.479 4.071 7.666 1.00 98.12 89 ASP A C 1
ATOM 723 O O . ASP A 1 89 ? 3.028 4.015 8.814 1.00 98.12 89 ASP A O 1
ATOM 727 N N . GLY A 1 90 ? 3.038 4.974 6.784 1.00 97.94 90 GLY A N 1
ATOM 728 C CA . GLY A 1 90 ? 1.941 5.897 7.063 1.00 97.94 90 GLY A CA 1
ATOM 729 C C . GLY A 1 90 ? 0.629 5.164 7.352 1.00 97.94 90 GLY A C 1
ATOM 730 O O . GLY A 1 90 ? -0.040 5.467 8.343 1.00 97.94 90 GLY A O 1
ATOM 731 N N . LEU A 1 91 ? 0.287 4.161 6.536 1.00 98.12 91 LEU A N 1
ATOM 732 C CA . LEU A 1 91 ? -0.885 3.310 6.763 1.00 98.12 91 LEU A CA 1
ATOM 733 C C . LEU A 1 91 ? -0.787 2.545 8.087 1.00 98.12 91 LEU A C 1
ATOM 735 O O . LEU A 1 91 ? -1.758 2.506 8.846 1.00 98.12 91 LEU A O 1
ATOM 739 N N . LEU A 1 92 ? 0.387 1.984 8.387 1.00 98.31 92 LEU A N 1
ATOM 740 C CA . LEU A 1 92 ? 0.634 1.224 9.608 1.00 98.31 92 L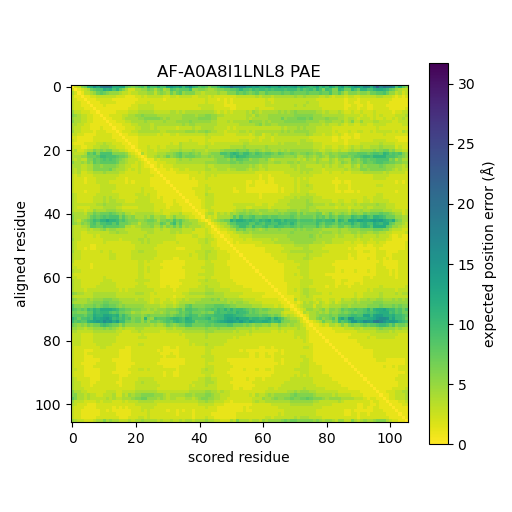EU A CA 1
ATOM 741 C C . LEU A 1 92 ? 0.473 2.107 10.843 1.00 98.31 92 LEU A C 1
ATOM 743 O O . LEU A 1 92 ? -0.162 1.691 11.809 1.00 98.31 92 LEU A O 1
ATOM 747 N N . SER A 1 93 ? 0.996 3.334 10.809 1.00 97.75 93 SER A N 1
ATOM 748 C CA . SER A 1 93 ? 0.847 4.302 11.899 1.00 97.75 93 SER A CA 1
ATOM 749 C C . SER A 1 93 ? -0.625 4.584 12.219 1.00 97.75 93 SER A C 1
ATOM 751 O O . SER A 1 93 ? -1.019 4.598 13.387 1.00 97.75 93 SER A O 1
ATOM 753 N N . ILE A 1 94 ? -1.474 4.742 11.198 1.00 97.44 94 ILE A N 1
ATOM 754 C CA . ILE A 1 94 ? -2.917 4.951 11.390 1.00 97.44 94 ILE A CA 1
ATOM 755 C C . ILE A 1 94 ? -3.564 3.682 11.955 1.00 97.44 94 ILE A C 1
ATOM 757 O O . ILE A 1 94 ? -4.231 3.740 12.987 1.00 97.44 94 ILE A O 1
ATOM 761 N N . ALA A 1 95 ? -3.325 2.530 11.320 1.00 97.12 95 ALA A N 1
ATOM 762 C CA . ALA A 1 95 ? -3.920 1.257 11.718 1.00 97.12 95 ALA A CA 1
ATOM 763 C C . ALA A 1 95 ? -3.518 0.836 13.143 1.00 97.12 95 ALA A C 1
ATOM 765 O O . ALA A 1 95 ? -4.354 0.328 13.881 1.00 97.12 95 ALA A O 1
ATOM 766 N N . THR A 1 96 ? -2.285 1.121 13.563 1.00 97.00 96 THR A N 1
ATOM 767 C CA . THR A 1 96 ? -1.794 0.849 14.925 1.00 97.00 96 THR A CA 1
ATOM 768 C C . THR A 1 96 ? -2.496 1.731 15.963 1.00 97.00 96 THR A C 1
ATOM 770 O O . THR A 1 96 ? -2.837 1.273 17.050 1.00 97.00 96 THR A O 1
ATOM 773 N N . ASN A 1 97 ? -2.739 3.006 15.640 1.00 95.31 97 ASN A N 1
ATOM 774 C CA . ASN A 1 97 ? -3.374 3.950 16.565 1.00 95.31 97 ASN A CA 1
ATOM 775 C C . ASN A 1 97 ? -4.904 3.807 16.625 1.00 95.31 97 ASN A C 1
ATOM 777 O O . ASN A 1 97 ? -5.518 4.142 17.640 1.00 95.31 97 ASN A O 1
ATOM 781 N N . GLU A 1 98 ? -5.536 3.353 15.541 1.00 95.81 98 GLU A N 1
ATOM 782 C CA . GLU A 1 98 ? -6.995 3.397 15.370 1.00 95.81 98 GLU A CA 1
ATOM 783 C C . GLU A 1 98 ? -7.633 2.027 15.088 1.00 95.81 98 GLU A C 1
ATOM 785 O O . GLU A 1 98 ? -8.851 1.924 14.930 1.00 95.81 98 GLU A O 1
ATOM 790 N N . GLY A 1 99 ? -6.829 0.965 15.035 1.00 93.94 99 GLY A N 1
ATOM 791 C CA . GLY A 1 99 ? -7.225 -0.418 14.753 1.00 93.94 99 GLY A CA 1
ATOM 792 C C . GLY A 1 99 ? -7.421 -0.730 13.266 1.00 93.94 99 GLY A C 1
ATOM 793 O O . GLY A 1 99 ? -7.305 -1.885 12.860 1.00 93.94 99 GLY A O 1
ATOM 794 N N . LYS A 1 100 ? -7.712 0.284 12.445 1.00 95.69 100 LYS A N 1
ATOM 795 C CA . LYS A 1 100 ? -7.847 0.166 10.990 1.00 95.69 100 LYS A CA 1
ATOM 796 C C . LYS A 1 100 ? -7.510 1.475 10.290 1.00 95.69 100 LYS A C 1
ATOM 798 O O . LYS A 1 100 ? -7.646 2.546 10.874 1.00 95.69 100 LYS A O 1
ATOM 803 N N . VAL A 1 101 ? -7.156 1.387 9.018 1.00 97.81 101 VAL A N 1
ATOM 804 C CA . VAL A 1 101 ? -6.939 2.529 8.126 1.00 97.81 101 VAL A CA 1
ATOM 805 C C . VAL A 1 101 ? -7.886 2.444 6.937 1.00 97.81 101 VAL A C 1
ATOM 807 O O . VAL A 1 101 ? -8.119 1.359 6.407 1.00 97.81 101 VAL A O 1
ATOM 810 N N . LYS A 1 102 ? -8.454 3.582 6.528 1.00 98.00 102 LYS A N 1
ATOM 811 C CA . LYS A 1 102 ? -9.253 3.689 5.302 1.00 98.00 102 LYS A CA 1
ATOM 812 C C . LYS A 1 102 ? -8.340 4.094 4.153 1.00 98.00 102 LYS A C 1
ATOM 814 O O . LYS A 1 102 ? -7.644 5.095 4.284 1.00 98.00 102 LYS A O 1
ATOM 819 N N . VAL A 1 103 ? -8.357 3.370 3.043 1.00 97.81 103 VAL A N 1
ATOM 820 C CA . VAL A 1 103 ? -7.543 3.665 1.860 1.00 97.81 103 VAL A CA 1
ATOM 821 C C . VAL A 1 103 ? -8.453 3.884 0.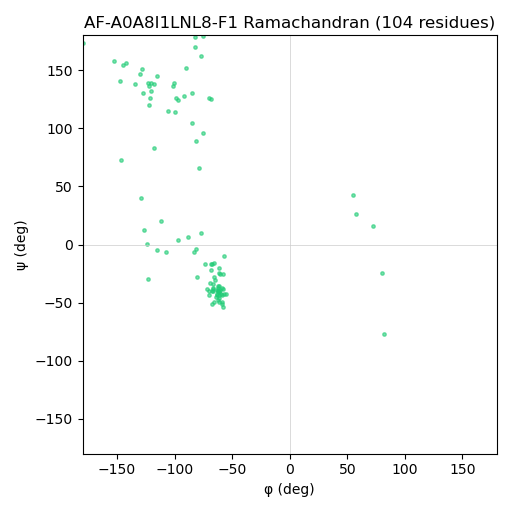661 1.00 97.81 103 VAL A C 1
ATOM 823 O O . VAL A 1 103 ? -9.288 3.036 0.361 1.00 97.81 103 VAL A O 1
ATOM 826 N N . TYR A 1 104 ? -8.285 5.023 -0.002 1.00 96.88 104 TYR A N 1
ATOM 827 C CA . TYR A 1 104 ? -8.964 5.399 -1.240 1.00 96.88 104 TYR A CA 1
ATOM 828 C C . TYR A 1 104 ? -8.046 5.171 -2.444 1.00 96.88 104 TYR A C 1
ATOM 830 O O . TYR A 1 104 ? -6.860 5.499 -2.372 1.00 96.88 104 TYR A O 1
ATOM 838 N N . PHE A 1 105 ? -8.600 4.650 -3.540 1.00 94.62 105 PHE A N 1
ATOM 839 C CA . PHE A 1 105 ? -7.890 4.340 -4.785 1.00 94.62 105 PHE A CA 1
ATOM 840 C C . PHE A 1 105 ? -8.449 5.167 -5.954 1.00 94.62 105 PHE A C 1
ATOM 842 O O . PHE A 1 105 ? -9.299 4.685 -6.707 1.00 94.62 105 PHE A O 1
ATOM 849 N N . GLY A 1 106 ? -7.978 6.409 -6.093 1.00 90.38 106 GLY A N 1
ATOM 850 C CA . GLY A 1 106 ? -8.418 7.409 -7.079 1.00 90.38 106 GLY A CA 1
ATOM 851 C C . GLY A 1 106 ? -7.647 7.442 -8.387 1.00 90.38 106 GLY A C 1
ATOM 852 O O . GLY A 1 106 ? -6.492 6.964 -8.437 1.00 90.38 106 GLY A O 1
#

pLDDT: mean 92.73, std 5.69, range [74.06, 98.31]

Solvent-accessible surface area (backbone atoms only — not comparable to full-atom values): 5724 Å² total; per-residue (Å²): 110,34,34,45,36,37,25,25,44,99,83,71,45,78,72,18,66,50,76,32,50,54,82,43,73,67,49,58,52,56,30,55,34,67,72,40,60,91,57,64,52,77,42,36,36,65,70,48,74,49,78,40,41,40,66,57,44,52,51,18,51,59,50,54,72,69,57,69,57,90,78,51,100,52,99,53,42,67,59,52,50,53,52,51,51,55,30,51,53,35,37,34,54,37,6,68,77,65,59,40,22,40,37,37,36,47

Secondary structure (DSSP, 8-state):
-EEEEEEE-TT--EEEEEEEETT-TTHHHHHHHTT-GGG--TTS---EEEEEEHHHHHHHHHHHHT--GGG--SS-HHHHHHHHHHHHHHHHHHHHHHSEEEEEE-

Sequence (106 aa):
MGHDISGYNKENKEIAYTRYGSWNECARHLYRVLDVQSLDGGVSGVGEEIYFDENQIKDAILKSETIDWSNIEQTEPEYEKDKLAKFLDGLLSIATNEGKVKVYFG

Foldseek 3Di:
DWKWKFKAAPVRDTQAIDIDALPRPLVCLLCVLLVNNVQCPRGYGDFDKDKDALVSLVSSLVSLVPDPLVPDPDPCSVVSSVSSNRRSVSQNVRNVVHRMIMMTID

Mean predicted aligned error: 3.28 Å